Protein AF-A0A095CDN3-F1 (afdb_monomer_lite)

Organism: Schistosoma haematobium (NCBI:txid6185)

Sequence (107 aa):
HVIRIVTPHDKKTILFYNDKSFDLNVDEEFKQQWRSVSVEGVHETKIEEYLKRNGISSMSGDRKNFLPVQRKKPGQKRTMNRPVHIKDNEHVNGILEDFSEKLAKTS

Foldseek 3Di:
DWDWDQDPPPRDIDIDDDDCVPDDDDDVVVVVVVVVDDPPPPDPVVVQVVCVVVVNHDCPDPPPVPPPPPPPPPPPPDPPPDPDDPVNPVVCPPVDDDCPVVVVVPD

Secondary structure (DSSP, 8-state):
-EEEEE-TTT--EEEEE--GGG-----HHHHHHHHHS--TT--HHHHHHHHHHTT-----TT---------PPTT----------GGG-GGGTTTPPP-HHHHTT--

Structure (mmCIF, N/CA/C/O backbone):
data_AF-A0A095CDN3-F1
#
_entry.id   AF-A0A095CDN3-F1
#
loop_
_atom_site.group_PDB
_atom_site.id
_atom_site.type_symbol
_atom_site.label_atom_id
_atom_site.label_alt_id
_atom_site.label_comp_id
_atom_site.label_asym_id
_atom_site.label_entity_id
_atom_site.label_seq_id
_atom_site.pdbx_PDB_ins_code
_atom_site.Cartn_x
_atom_site.Cartn_y
_atom_site.Cartn_z
_atom_site.occupancy
_atom_site.B_iso_or_equiv
_atom_site.auth_seq_id
_atom_site.auth_comp_id
_atom_site.auth_asym_id
_atom_site.auth_atom_id
_atom_site.pdbx_PDB_model_num
ATOM 1 N N . HIS A 1 1 ? 8.431 -18.045 -11.272 1.00 78.31 1 HIS A N 1
ATOM 2 C CA . HIS A 1 1 ? 8.427 -17.345 -12.581 1.00 78.31 1 HIS A CA 1
ATOM 3 C C . HIS A 1 1 ? 9.645 -16.442 -12.633 1.00 78.31 1 HIS A C 1
ATOM 5 O O . HIS A 1 1 ? 10.089 -16.042 -11.574 1.00 78.31 1 HIS A O 1
ATOM 11 N N . VAL A 1 2 ? 10.244 -16.163 -13.791 1.00 83.50 2 VAL A N 1
ATOM 12 C CA . VAL A 1 2 ? 11.496 -15.381 -13.839 1.00 83.50 2 VAL A CA 1
ATOM 13 C C . VAL A 1 2 ? 11.216 -13.995 -14.413 1.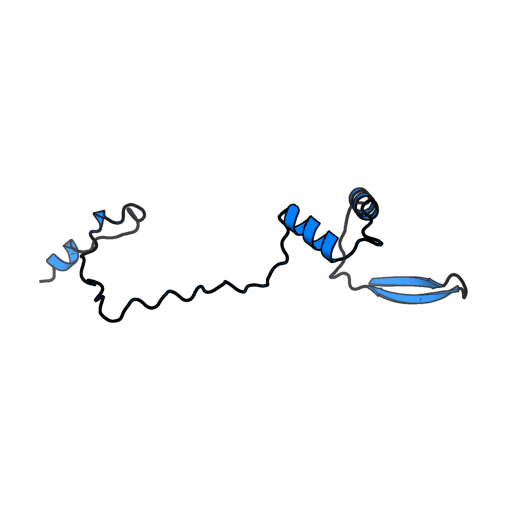00 83.50 2 VAL A C 1
ATOM 15 O O . VAL A 1 2 ? 10.683 -13.890 -15.514 1.00 83.50 2 VAL A O 1
ATOM 18 N N . ILE A 1 3 ? 11.557 -12.943 -13.666 1.00 89.19 3 ILE A N 1
ATOM 19 C CA . ILE A 1 3 ? 11.510 -11.553 -14.129 1.00 89.19 3 ILE A CA 1
ATOM 20 C C . ILE A 1 3 ? 12.888 -11.199 -14.679 1.00 89.19 3 ILE A C 1
ATOM 22 O O . ILE A 1 3 ? 13.907 -11.362 -14.007 1.00 89.19 3 ILE A O 1
ATOM 26 N N . ARG A 1 4 ? 12.918 -10.706 -15.916 1.00 88.81 4 ARG A N 1
ATOM 27 C CA . ARG A 1 4 ? 14.134 -10.254 -16.587 1.00 88.81 4 ARG A CA 1
ATOM 28 C C . ARG A 1 4 ? 14.156 -8.732 -16.610 1.00 88.81 4 ARG A C 1
ATOM 30 O O . ARG A 1 4 ? 13.277 -8.125 -17.211 1.00 88.81 4 ARG A O 1
ATOM 37 N N . ILE A 1 5 ? 15.181 -8.130 -16.017 1.00 88.88 5 ILE A N 1
ATOM 38 C CA . ILE A 1 5 ? 15.417 -6.685 -16.079 1.00 88.88 5 ILE A CA 1
ATOM 39 C C . ILE A 1 5 ? 16.715 -6.447 -16.843 1.00 88.88 5 ILE A C 1
ATOM 41 O O . ILE A 1 5 ? 17.722 -7.110 -16.597 1.00 88.88 5 ILE A O 1
ATOM 45 N N . VAL A 1 6 ? 16.690 -5.518 -17.796 1.00 88.44 6 VAL A N 1
ATOM 46 C CA . VAL A 1 6 ? 17.887 -5.092 -18.525 1.00 88.44 6 VAL A CA 1
ATOM 47 C C . VAL A 1 6 ? 18.307 -3.736 -17.986 1.00 88.44 6 VAL A C 1
ATOM 49 O O . VAL A 1 6 ? 17.529 -2.785 -18.028 1.00 88.44 6 VAL A O 1
ATOM 52 N N . THR A 1 7 ? 19.531 -3.645 -17.473 1.00 86.38 7 THR A N 1
ATOM 53 C CA . THR A 1 7 ? 20.059 -2.377 -16.968 1.00 86.38 7 THR A CA 1
ATOM 54 C C . THR A 1 7 ? 20.247 -1.412 -18.144 1.00 86.38 7 THR A C 1
ATOM 56 O O . THR A 1 7 ? 20.945 -1.771 -19.097 1.00 86.38 7 THR A O 1
ATOM 59 N N . PRO A 1 8 ? 19.681 -0.192 -18.103 1.00 84.94 8 PRO A N 1
ATOM 60 C CA . PRO A 1 8 ? 19.696 0.722 -19.248 1.00 84.94 8 PRO A CA 1
ATOM 61 C C . PRO A 1 8 ? 21.108 1.187 -19.633 1.00 84.94 8 PRO A C 1
ATOM 63 O O . PRO A 1 8 ? 21.370 1.431 -20.806 1.00 84.94 8 PRO A O 1
ATOM 66 N N . HIS A 1 9 ? 22.023 1.261 -18.664 1.00 84.88 9 HIS A N 1
ATOM 67 C CA . HIS A 1 9 ? 23.383 1.761 -18.868 1.00 84.88 9 HIS A CA 1
ATOM 68 C C . HIS A 1 9 ? 24.335 0.712 -19.476 1.00 84.88 9 HIS A C 1
ATOM 70 O O . HIS A 1 9 ? 25.035 0.984 -20.445 1.00 84.88 9 HIS A O 1
ATOM 76 N N . ASP A 1 10 ? 24.308 -0.520 -18.956 1.00 87.62 10 ASP A N 1
ATOM 77 C CA . ASP A 1 10 ? 25.281 -1.568 -19.307 1.00 87.62 10 ASP A CA 1
ATOM 78 C C . ASP A 1 10 ? 24.701 -2.666 -20.216 1.00 87.62 10 ASP A C 1
ATOM 80 O O . ASP A 1 10 ? 25.414 -3.597 -20.591 1.00 87.62 10 ASP A O 1
ATOM 84 N N . LYS A 1 11 ? 23.391 -2.630 -20.511 1.00 88.75 11 LYS A N 1
ATOM 85 C CA . LYS A 1 11 ? 22.630 -3.679 -21.230 1.00 88.75 11 LYS A CA 1
ATOM 86 C C . LYS A 1 11 ? 22.760 -5.092 -20.634 1.00 88.75 11 LYS A C 1
ATOM 88 O O . LYS A 1 11 ? 22.335 -6.076 -21.243 1.00 88.75 11 LYS A O 1
ATOM 93 N N . LYS A 1 12 ? 23.316 -5.210 -19.426 1.00 92.06 12 LYS A N 1
ATOM 94 C CA . LYS A 1 12 ? 23.403 -6.463 -18.675 1.00 92.06 12 LYS A CA 1
ATOM 95 C C . LYS A 1 12 ? 22.000 -6.933 -18.316 1.00 92.06 12 LYS A C 1
ATOM 97 O O . LYS A 1 12 ? 21.128 -6.138 -17.972 1.00 92.06 12 LYS A O 1
ATOM 102 N N . THR A 1 13 ? 21.797 -8.241 -18.412 1.00 89.12 13 THR A N 1
ATOM 103 C CA . THR A 1 13 ? 20.535 -8.880 -18.048 1.00 89.12 13 THR A CA 1
ATOM 104 C C . THR A 1 13 ? 20.624 -9.386 -16.613 1.00 89.12 13 THR A C 1
ATOM 106 O O . THR A 1 13 ? 21.483 -10.208 -16.308 1.00 89.12 13 THR A O 1
ATOM 109 N N . ILE A 1 14 ? 19.721 -8.917 -15.757 1.00 90.88 14 ILE A N 1
ATOM 110 C CA . ILE A 1 14 ? 19.548 -9.377 -14.380 1.00 90.88 14 ILE A CA 1
ATOM 111 C C . ILE A 1 14 ? 18.284 -10.239 -14.331 1.00 90.88 14 ILE A C 1
ATOM 113 O O . ILE A 1 14 ? 17.239 -9.863 -14.871 1.00 90.88 14 ILE A O 1
ATOM 117 N N . LEU A 1 15 ? 18.396 -11.416 -13.715 1.00 92.00 15 LEU A N 1
ATOM 118 C CA . LEU A 1 15 ? 17.311 -12.384 -13.577 1.00 92.00 15 LEU A CA 1
ATOM 119 C C . LEU A 1 15 ? 16.869 -12.432 -12.116 1.00 92.00 15 LEU A C 1
ATOM 121 O O . LEU A 1 15 ? 17.682 -12.682 -11.230 1.00 92.00 15 LEU A O 1
ATOM 125 N N . PHE A 1 16 ? 15.578 -12.224 -11.883 1.00 90.94 16 PHE A N 1
ATOM 126 C CA . PHE A 1 16 ? 14.948 -12.345 -10.576 1.00 90.94 16 PHE A CA 1
ATOM 127 C C . PHE A 1 16 ? 13.985 -13.521 -10.577 1.00 90.94 16 PHE A C 1
ATOM 129 O O . PHE A 1 16 ? 13.214 -13.712 -11.520 1.00 90.94 16 PHE A O 1
ATOM 136 N N . TYR A 1 17 ? 13.996 -14.296 -9.501 1.00 90.62 17 TYR A N 1
ATOM 137 C CA . TYR A 1 17 ? 12.950 -15.274 -9.260 1.00 90.62 17 TYR A CA 1
ATOM 138 C C . TYR A 1 17 ? 11.742 -14.568 -8.632 1.00 90.62 17 TYR A C 1
ATOM 140 O O . TYR A 1 17 ? 11.845 -14.013 -7.544 1.00 90.62 17 TYR A O 1
ATOM 148 N N . ASN A 1 18 ? 10.610 -14.582 -9.332 1.00 87.94 18 ASN A N 1
ATOM 149 C CA . ASN A 1 18 ? 9.318 -14.141 -8.826 1.00 87.94 18 ASN A CA 1
ATOM 150 C C . ASN A 1 18 ? 8.518 -15.339 -8.308 1.00 87.94 18 ASN A C 1
ATOM 152 O O . ASN A 1 18 ? 8.146 -16.237 -9.086 1.00 87.94 18 ASN A O 1
ATOM 156 N N . ASP A 1 19 ? 8.260 -15.329 -7.006 1.00 88.94 19 ASP A N 1
ATOM 157 C CA . ASP A 1 19 ? 7.331 -16.240 -6.360 1.00 88.94 19 ASP A CA 1
ATOM 158 C C . ASP A 1 19 ? 5.895 -15.759 -6.594 1.00 88.94 19 ASP A C 1
ATOM 160 O O . ASP A 1 19 ? 5.478 -14.711 -6.109 1.00 88.94 19 ASP A O 1
ATOM 164 N N . LYS A 1 20 ? 5.130 -16.560 -7.337 1.00 84.38 20 LYS A N 1
ATOM 165 C CA . LYS A 1 20 ? 3.738 -16.252 -7.682 1.00 84.38 20 LYS A CA 1
ATOM 166 C C . LYS A 1 20 ? 2.769 -16.378 -6.516 1.00 84.38 20 LYS A C 1
ATOM 168 O O . LYS A 1 20 ? 1.610 -16.003 -6.658 1.00 84.38 20 LYS A O 1
ATOM 173 N N . SER A 1 21 ? 3.219 -16.897 -5.377 1.00 86.75 21 SER A N 1
ATOM 174 C CA . SER A 1 21 ? 2.391 -17.004 -4.175 1.00 86.75 21 SER A CA 1
ATOM 175 C C . SER A 1 21 ? 1.859 -15.640 -3.710 1.00 86.75 21 SER A C 1
ATOM 177 O O . SER A 1 21 ? 0.852 -15.586 -3.013 1.00 86.75 21 SER A O 1
ATOM 179 N N . PHE A 1 22 ? 2.502 -14.546 -4.133 1.00 83.25 22 PHE A N 1
ATOM 180 C CA . PHE A 1 22 ? 2.134 -13.169 -3.803 1.00 83.25 22 PHE A CA 1
ATOM 181 C C . PHE A 1 22 ? 1.635 -12.356 -5.011 1.00 83.25 22 PHE A C 1
ATOM 183 O O . PHE A 1 22 ? 1.570 -11.129 -4.932 1.00 83.25 22 PHE A O 1
ATOM 190 N N . ASP A 1 23 ? 1.290 -13.002 -6.132 1.00 85.44 23 ASP A N 1
ATOM 191 C CA . ASP A 1 23 ? 0.744 -12.298 -7.296 1.00 85.44 23 ASP A CA 1
ATOM 192 C C . ASP A 1 23 ? -0.657 -11.743 -6.960 1.00 85.44 23 ASP A C 1
ATOM 194 O O . ASP A 1 23 ? -1.623 -12.488 -6.785 1.00 85.44 23 ASP A O 1
ATOM 198 N N . LEU A 1 24 ? -0.774 -10.414 -6.894 1.00 86.31 24 LEU A N 1
ATOM 199 C CA . LEU A 1 24 ? -2.033 -9.694 -6.699 1.00 86.31 24 LEU A CA 1
ATOM 200 C C . LEU A 1 24 ? -2.452 -9.048 -8.027 1.00 86.31 24 LEU A C 1
ATOM 202 O O . LEU A 1 24 ? -1.806 -8.109 -8.497 1.00 86.31 24 LEU A O 1
ATOM 206 N N . ASN A 1 25 ? -3.533 -9.536 -8.637 1.00 88.44 25 ASN A N 1
ATOM 207 C CA . ASN A 1 25 ? -4.085 -8.913 -9.838 1.00 88.44 25 ASN A CA 1
ATOM 208 C C . ASN A 1 25 ? -5.030 -7.770 -9.446 1.00 88.44 25 ASN A C 1
ATOM 210 O O . ASN A 1 25 ? -6.038 -8.000 -8.783 1.00 88.44 25 ASN A O 1
ATOM 214 N N . VAL A 1 26 ? -4.689 -6.548 -9.847 1.00 91.56 26 VAL A N 1
ATOM 215 C CA . VAL A 1 26 ? -5.459 -5.328 -9.569 1.00 91.56 26 VAL A CA 1
ATOM 216 C C . VAL A 1 26 ? -5.661 -4.587 -10.880 1.00 91.56 26 VAL A C 1
ATOM 218 O O . VAL A 1 26 ? -4.720 -4.477 -11.672 1.00 91.56 26 VAL A O 1
ATOM 221 N N . ASP A 1 27 ? -6.864 -4.062 -11.092 1.00 95.00 27 ASP A N 1
ATOM 222 C CA . ASP A 1 27 ? -7.194 -3.310 -12.299 1.00 95.00 27 ASP A CA 1
ATOM 223 C C . ASP A 1 27 ? -6.401 -1.997 -12.383 1.00 95.00 27 ASP A C 1
ATOM 225 O O . ASP A 1 27 ? -6.043 -1.385 -11.371 1.00 95.00 27 ASP A O 1
ATOM 229 N N . GLU A 1 28 ? -6.120 -1.542 -13.606 1.00 92.94 28 GLU A N 1
ATOM 230 C CA . GLU A 1 28 ? -5.341 -0.315 -13.827 1.00 92.94 28 GLU A CA 1
ATOM 231 C C . GLU A 1 28 ? -6.015 0.934 -13.243 1.00 92.94 28 GLU A C 1
ATOM 233 O O . GLU A 1 28 ? -5.318 1.831 -12.768 1.00 92.94 28 GLU A O 1
ATOM 238 N N . GLU A 1 29 ? -7.349 0.971 -13.188 1.00 94.31 29 GLU A N 1
ATOM 239 C CA . GLU A 1 29 ? -8.092 2.071 -12.565 1.00 94.31 29 GLU A CA 1
ATOM 240 C C . GLU A 1 29 ? -7.723 2.231 -11.082 1.00 94.31 29 GLU A C 1
ATOM 242 O O . GLU A 1 29 ? -7.349 3.322 -10.644 1.00 94.31 29 GLU A O 1
ATOM 247 N N . PHE A 1 30 ? -7.714 1.131 -10.323 1.00 94.00 30 PHE A N 1
ATOM 248 C CA . PHE A 1 30 ? -7.320 1.151 -8.914 1.00 94.00 30 PHE A CA 1
ATOM 249 C C . PHE A 1 30 ? -5.842 1.505 -8.737 1.00 94.00 30 PHE A C 1
ATOM 251 O O . PHE A 1 30 ? -5.490 2.243 -7.816 1.00 94.00 30 PHE A O 1
ATOM 258 N N . LYS A 1 31 ? -4.959 1.049 -9.638 1.00 93.25 31 LYS A N 1
ATOM 259 C CA . LYS A 1 31 ? -3.540 1.449 -9.610 1.00 93.25 31 LYS A CA 1
ATOM 260 C C . LYS A 1 31 ? -3.374 2.947 -9.847 1.00 93.25 31 LYS A C 1
ATOM 262 O O . LYS A 1 31 ? -2.494 3.567 -9.251 1.00 93.25 31 LYS A O 1
ATOM 267 N N . GLN A 1 32 ? -4.185 3.538 -10.718 1.00 94.00 32 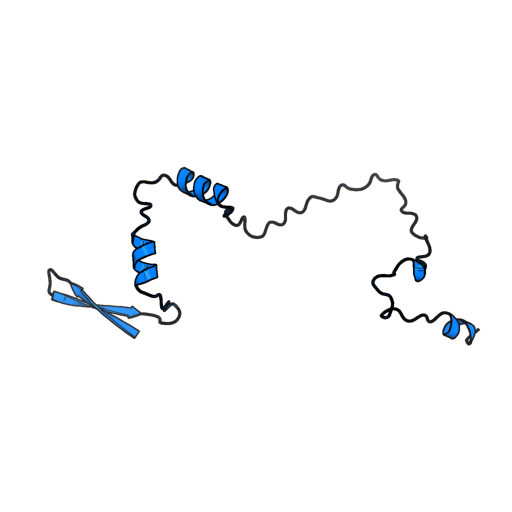GLN A N 1
ATOM 268 C CA . GLN A 1 32 ? -4.132 4.968 -10.993 1.00 94.00 32 GLN A CA 1
ATOM 269 C C . GLN A 1 32 ? -4.674 5.790 -9.822 1.00 94.00 32 GLN A C 1
ATOM 271 O O . GLN A 1 32 ? -4.027 6.757 -9.417 1.00 94.00 32 GLN A O 1
ATOM 276 N N . GLN A 1 33 ? -5.784 5.363 -9.218 1.00 93.94 33 GLN A N 1
ATOM 277 C CA . GLN A 1 33 ? -6.306 5.968 -7.991 1.00 93.94 33 GLN A CA 1
ATOM 278 C C . GLN A 1 33 ? -5.287 5.889 -6.848 1.00 93.94 33 GLN A C 1
ATOM 280 O O . GLN A 1 33 ? -5.017 6.902 -6.205 1.00 93.94 33 GLN A O 1
ATOM 285 N N . TRP A 1 34 ? -4.640 4.738 -6.652 1.00 93.19 34 TRP A N 1
ATOM 286 C CA . TRP A 1 34 ? -3.590 4.576 -5.643 1.00 93.19 34 TRP A CA 1
ATOM 287 C C . TRP A 1 34 ? -2.434 5.563 -5.841 1.00 93.19 34 TRP A C 1
ATOM 289 O O . TRP A 1 34 ? -2.012 6.220 -4.895 1.00 93.19 34 TRP A O 1
ATOM 299 N N . ARG A 1 35 ? -1.952 5.727 -7.081 1.00 92.56 35 ARG A N 1
ATOM 300 C CA . ARG A 1 35 ? -0.874 6.683 -7.398 1.00 92.56 35 ARG A CA 1
ATOM 301 C C . ARG A 1 35 ? -1.302 8.146 -7.279 1.00 92.56 35 ARG A C 1
ATOM 303 O O . ARG A 1 35 ? -0.443 9.003 -7.109 1.00 92.56 35 ARG A O 1
ATOM 310 N N . SER A 1 36 ? -2.597 8.438 -7.395 1.00 92.38 36 SER A N 1
ATOM 311 C CA . SER A 1 36 ? -3.117 9.807 -7.287 1.00 92.38 36 SER A CA 1
ATOM 312 C C . SER A 1 36 ? -3.062 10.355 -5.857 1.00 92.38 36 SER A C 1
ATOM 314 O O . SER A 1 36 ? -2.972 11.567 -5.665 1.00 92.38 36 SER A O 1
ATOM 316 N N . VAL A 1 37 ? -3.070 9.474 -4.852 1.00 89.06 37 VAL A N 1
ATOM 317 C CA . VAL A 1 37 ? -2.969 9.853 -3.442 1.00 89.06 37 VAL A CA 1
ATOM 318 C C . VAL A 1 37 ? -1.496 9.863 -3.036 1.00 89.06 37 VAL A C 1
ATOM 320 O O . VAL A 1 37 ? -0.919 8.828 -2.711 1.00 89.06 37 VAL A O 1
ATOM 323 N N . SER A 1 38 ? -0.871 11.043 -3.057 1.00 86.88 38 SER A N 1
ATOM 324 C CA . SER A 1 38 ? 0.511 11.192 -2.590 1.00 86.88 38 SER A CA 1
ATOM 325 C C . SER A 1 38 ? 0.577 11.320 -1.069 1.00 86.88 38 SER A C 1
ATOM 327 O O . SER A 1 38 ? -0.089 12.164 -0.467 1.00 86.88 38 SER A O 1
ATOM 329 N N . VAL A 1 39 ? 1.427 10.497 -0.458 1.00 88.06 39 VAL A N 1
ATOM 330 C CA . VAL A 1 39 ? 1.832 10.595 0.954 1.00 88.06 39 VAL A CA 1
ATOM 331 C C . VAL A 1 39 ? 3.265 11.117 1.104 1.00 88.06 39 VAL A C 1
ATOM 333 O O . VAL A 1 39 ? 3.781 11.221 2.215 1.00 88.06 39 VAL A O 1
ATOM 336 N N . GLU A 1 40 ? 3.920 11.459 -0.008 1.00 86.88 40 GLU A N 1
ATOM 337 C CA . GLU A 1 40 ? 5.295 11.948 -0.011 1.00 86.88 40 GLU A CA 1
ATOM 338 C C . GLU A 1 40 ? 5.383 13.298 0.719 1.00 86.88 40 GLU A C 1
ATOM 340 O O . GLU A 1 40 ? 4.664 14.247 0.408 1.00 86.88 40 GLU A O 1
ATOM 345 N N . GLY A 1 41 ? 6.238 13.374 1.742 1.00 86.94 41 GLY A N 1
ATOM 346 C CA . GLY A 1 41 ? 6.403 14.572 2.573 1.00 86.94 41 GLY A CA 1
ATOM 347 C C . GLY A 1 41 ? 5.324 14.785 3.643 1.00 86.94 41 GLY A C 1
ATOM 348 O O . GLY A 1 41 ? 5.412 15.750 4.405 1.00 86.94 41 GLY A O 1
ATOM 349 N N . VAL A 1 42 ? 4.325 13.902 3.759 1.00 89.44 42 VAL A N 1
ATOM 350 C CA . VAL A 1 42 ? 3.364 13.945 4.870 1.00 89.44 42 VAL A CA 1
ATOM 351 C C . VAL A 1 42 ? 4.004 13.323 6.110 1.00 89.44 42 VAL A C 1
ATOM 353 O O . VAL A 1 42 ? 4.527 12.215 6.069 1.00 89.44 42 VAL A O 1
ATOM 356 N N . HIS A 1 43 ? 3.965 14.041 7.233 1.00 91.81 43 HIS A N 1
ATOM 357 C CA . HIS A 1 43 ? 4.511 13.541 8.493 1.00 91.81 43 HIS A CA 1
ATOM 358 C C . HIS A 1 43 ? 3.680 12.362 9.026 1.00 91.81 43 HIS A C 1
ATOM 360 O O . HIS A 1 43 ? 2.450 12.438 9.032 1.00 91.81 43 HIS A O 1
ATOM 366 N N . GLU A 1 44 ? 4.340 11.324 9.544 1.00 89.31 44 GLU A N 1
ATOM 367 C CA . GLU A 1 44 ? 3.707 10.083 10.028 1.00 89.31 44 GLU A CA 1
ATOM 368 C C . GLU A 1 44 ? 2.552 10.346 11.010 1.00 89.31 44 GLU A C 1
ATOM 370 O O . GLU A 1 44 ? 1.461 9.797 10.882 1.00 89.31 44 GLU A O 1
ATOM 375 N N . THR A 1 45 ? 2.740 11.284 11.940 1.00 90.56 45 THR A N 1
ATOM 376 C CA . THR A 1 45 ? 1.711 11.675 12.922 1.00 90.56 45 THR A CA 1
ATOM 377 C C . THR A 1 45 ? 0.428 12.204 12.279 1.00 90.56 45 THR A C 1
ATOM 379 O O . THR A 1 45 ? -0.667 11.968 12.785 1.00 90.56 45 THR A O 1
ATOM 382 N N . LYS A 1 46 ? 0.546 12.907 11.149 1.00 91.69 46 LYS A N 1
ATOM 383 C CA . LYS A 1 46 ? -0.596 13.450 10.408 1.00 91.69 46 LYS A CA 1
ATOM 384 C C . LYS A 1 46 ? -1.327 12.348 9.639 1.00 91.69 46 LYS A C 1
ATOM 386 O O . LYS A 1 46 ? -2.550 12.406 9.525 1.00 91.69 46 LYS A O 1
ATOM 391 N N . ILE A 1 47 ? -0.595 11.345 9.148 1.00 91.38 47 ILE A N 1
ATOM 392 C CA . ILE A 1 47 ? -1.174 10.146 8.529 1.00 91.38 47 ILE A CA 1
ATOM 393 C C . ILE A 1 47 ? -1.966 9.367 9.584 1.00 91.38 47 ILE A C 1
ATOM 395 O O . ILE A 1 47 ? -3.135 9.058 9.367 1.00 91.38 47 ILE A O 1
ATOM 399 N N . GLU A 1 48 ? -1.381 9.130 10.758 1.00 89.69 48 GLU A N 1
ATOM 400 C CA . GLU A 1 48 ? -2.048 8.427 11.857 1.00 89.69 48 GLU A CA 1
ATOM 401 C C . GLU A 1 48 ? -3.319 9.155 12.323 1.00 89.69 48 GLU A C 1
ATOM 403 O O . GLU A 1 48 ? -4.361 8.529 12.530 1.00 89.69 48 GLU A O 1
ATOM 408 N N . GLU A 1 49 ? -3.268 10.482 12.461 1.00 91.25 49 GLU A N 1
ATOM 409 C CA . GLU A 1 49 ? -4.440 11.277 12.825 1.00 91.25 49 GLU A CA 1
ATOM 410 C C . GLU A 1 49 ? -5.544 11.184 11.762 1.00 91.25 49 GLU A C 1
ATOM 412 O O . GLU A 1 49 ? -6.715 11.010 12.105 1.00 91.25 49 GLU A O 1
ATOM 417 N N . TYR A 1 50 ? -5.185 11.254 10.476 1.00 91.75 50 TYR A N 1
ATOM 418 C CA . TYR A 1 50 ? -6.140 11.084 9.382 1.00 91.75 50 TYR A CA 1
ATOM 419 C C . TYR A 1 50 ? -6.792 9.698 9.414 1.00 91.75 50 TYR A C 1
ATOM 421 O O . TYR A 1 50 ? -8.015 9.598 9.309 1.00 91.75 50 TYR A O 1
ATOM 429 N N . LEU A 1 51 ? -6.013 8.637 9.625 1.00 91.31 51 LEU A N 1
ATOM 430 C CA . LEU A 1 51 ? -6.539 7.278 9.742 1.00 91.31 51 LEU A CA 1
ATOM 431 C C . LEU A 1 51 ? -7.497 7.153 10.936 1.00 91.31 51 LEU A C 1
ATOM 433 O O . LEU A 1 51 ? -8.629 6.701 10.758 1.00 91.31 51 LEU A O 1
ATOM 437 N N . LYS A 1 52 ? -7.112 7.660 12.118 1.00 89.69 52 LYS A N 1
ATOM 438 C CA . LYS A 1 52 ? -7.968 7.659 13.320 1.00 89.69 52 LYS A CA 1
ATOM 439 C C . LYS A 1 52 ? -9.276 8.414 13.105 1.00 89.69 52 LYS A C 1
ATOM 441 O O . LYS A 1 52 ? -10.330 7.919 13.498 1.00 89.69 52 LYS A O 1
ATOM 446 N N . ARG A 1 53 ? -9.231 9.587 12.459 1.00 92.00 53 ARG A N 1
ATOM 447 C CA . ARG A 1 53 ? -10.433 10.372 12.116 1.00 92.00 53 ARG A CA 1
ATOM 448 C C . ARG A 1 53 ? -11.377 9.608 11.184 1.00 92.00 53 ARG A C 1
ATOM 450 O O . ARG A 1 53 ? -12.586 9.734 11.333 1.00 92.00 53 ARG A O 1
ATOM 457 N N . ASN A 1 54 ? -10.840 8.792 10.276 1.00 91.19 54 ASN A N 1
ATOM 458 C CA . ASN A 1 54 ? -11.619 7.925 9.384 1.00 91.19 54 ASN A CA 1
ATOM 459 C C . ASN A 1 54 ? -11.993 6.570 10.020 1.00 91.19 54 ASN A C 1
ATOM 461 O O . ASN A 1 54 ? -12.441 5.662 9.326 1.00 91.19 54 ASN A O 1
ATOM 465 N N . GLY A 1 55 ? -11.806 6.408 11.334 1.00 88.75 55 GLY A N 1
ATOM 466 C CA . GLY A 1 55 ? -12.158 5.183 12.057 1.00 88.75 55 GLY A CA 1
ATOM 467 C C . GLY A 1 55 ? -11.169 4.029 11.873 1.00 88.75 55 GLY A C 1
ATOM 468 O O . GLY A 1 55 ? -11.389 2.947 12.414 1.00 88.75 55 GLY A O 1
ATOM 469 N N . ILE A 1 56 ? -10.058 4.247 11.169 1.00 87.25 56 ILE A N 1
ATOM 470 C CA . ILE A 1 56 ? -8.981 3.272 11.007 1.00 87.25 56 ILE A CA 1
ATOM 471 C C . ILE A 1 56 ? -7.973 3.522 12.124 1.00 87.25 56 ILE A C 1
ATOM 473 O O . ILE A 1 56 ? -7.090 4.371 12.036 1.00 87.25 56 ILE A O 1
ATOM 477 N N . SER A 1 57 ? -8.132 2.800 13.224 1.00 81.88 57 SER A N 1
ATOM 478 C CA . SER A 1 57 ? -7.146 2.820 14.302 1.00 81.88 57 SER A CA 1
ATOM 479 C C . SER A 1 57 ? -6.118 1.721 14.085 1.00 81.88 57 SER A C 1
ATOM 481 O O . SER A 1 57 ? -6.451 0.642 13.595 1.00 81.88 57 SER A O 1
ATOM 483 N N . SER A 1 58 ? -4.871 1.988 14.476 1.00 75.50 58 SER A N 1
ATOM 484 C CA . SER A 1 58 ? -3.839 0.955 14.517 1.00 75.50 58 SER A CA 1
ATOM 485 C C . SER A 1 58 ? -4.361 -0.237 15.316 1.00 75.50 58 SER A C 1
ATOM 487 O O . SER A 1 58 ? -4.870 -0.074 16.429 1.00 75.50 58 SER A O 1
ATOM 489 N N . MET A 1 59 ? -4.272 -1.430 14.730 1.00 71.50 59 MET A N 1
ATOM 490 C CA . MET A 1 59 ? -4.592 -2.666 15.422 1.00 71.50 59 MET A CA 1
ATOM 491 C C . MET A 1 59 ? -3.592 -2.799 16.576 1.00 71.50 59 MET A C 1
ATOM 493 O O . MET A 1 59 ? -2.464 -3.250 16.389 1.00 71.50 59 MET A O 1
ATOM 497 N N . SER A 1 60 ? -3.981 -2.404 17.791 1.00 65.88 60 SER A N 1
ATOM 498 C CA . SER A 1 60 ? -3.277 -2.826 18.998 1.00 65.88 60 SER A CA 1
ATOM 499 C C . SER A 1 60 ? -3.514 -4.323 19.116 1.00 65.88 60 SER A C 1
ATOM 501 O O . SER A 1 60 ? -4.521 -4.742 19.684 1.00 65.88 60 SER A O 1
ATOM 503 N N . GLY A 1 61 ? -2.646 -5.098 18.461 1.00 55.41 61 GLY A N 1
ATOM 504 C CA . GLY A 1 61 ? -2.771 -6.536 18.280 1.00 55.41 61 GLY A CA 1
ATOM 505 C C . GLY A 1 61 ? -3.254 -7.202 19.554 1.00 55.41 61 GLY A C 1
ATOM 506 O O . GLY A 1 61 ? -2.544 -7.187 20.552 1.00 55.41 61 GLY A O 1
ATOM 507 N N . ASP A 1 62 ? -4.490 -7.691 19.508 1.00 53.50 62 ASP A N 1
ATOM 508 C CA . ASP A 1 62 ? -5.102 -8.666 20.408 1.00 53.50 62 ASP A CA 1
ATOM 509 C C . ASP A 1 62 ? -4.795 -8.550 21.911 1.00 53.50 62 ASP A C 1
ATOM 511 O O . ASP A 1 62 ? -4.887 -9.514 22.670 1.00 53.50 62 ASP A O 1
ATOM 515 N N . ARG A 1 63 ? -4.493 -7.351 22.411 1.00 57.75 63 ARG A N 1
ATOM 516 C CA . ARG A 1 63 ? -4.564 -7.082 23.840 1.00 57.75 63 ARG A CA 1
ATOM 517 C C . ARG A 1 63 ? -6.009 -6.744 24.107 1.00 57.75 63 ARG A C 1
ATOM 519 O O . ARG A 1 63 ? -6.380 -5.580 24.221 1.00 57.75 63 ARG A O 1
ATOM 526 N N . LYS A 1 64 ? -6.838 -7.788 24.211 1.00 58.41 64 LYS A N 1
ATOM 527 C CA . LYS A 1 64 ? -8.052 -7.692 25.017 1.00 58.41 64 LYS A CA 1
ATOM 528 C C . LYS A 1 64 ? -7.598 -7.042 26.311 1.00 58.41 64 LYS A C 1
ATOM 530 O O . LYS A 1 64 ? -6.830 -7.648 27.059 1.00 58.41 64 LYS A O 1
ATOM 535 N N . ASN A 1 65 ? -7.995 -5.792 26.528 1.00 57.38 65 ASN A N 1
ATOM 536 C CA . ASN A 1 65 ? -7.868 -5.161 27.822 1.00 57.38 65 ASN A CA 1
ATOM 537 C C . ASN A 1 65 ? -8.716 -6.033 28.743 1.00 57.38 65 ASN A C 1
ATOM 539 O O . ASN A 1 65 ? -9.927 -5.848 28.849 1.00 57.38 65 ASN A O 1
ATOM 543 N N . PHE A 1 66 ? -8.098 -7.060 29.329 1.00 56.62 66 PHE A N 1
ATOM 544 C CA . PHE A 1 66 ? -8.634 -7.774 30.465 1.00 56.62 66 PHE A CA 1
ATOM 545 C C . PHE A 1 66 ? -8.697 -6.717 31.550 1.00 56.62 66 PHE A C 1
ATOM 547 O O . PHE A 1 66 ? -7.744 -6.513 32.295 1.00 56.62 66 PHE A O 1
ATOM 554 N N . LEU A 1 67 ? -9.805 -5.977 31.577 1.00 64.75 67 LEU A N 1
ATOM 555 C CA . LEU A 1 67 ? -10.178 -5.198 32.734 1.00 64.75 67 LEU A CA 1
ATOM 556 C C . LEU A 1 67 ? -10.176 -6.214 33.877 1.00 64.75 67 LEU A C 1
ATOM 558 O O . LEU A 1 67 ? -10.964 -7.166 33.822 1.00 64.75 67 LEU A O 1
ATOM 562 N N . PRO A 1 68 ? -9.259 -6.106 34.855 1.00 59.34 68 PRO A N 1
ATOM 563 C CA . PRO A 1 68 ? -9.271 -7.023 35.972 1.00 59.34 68 PRO A CA 1
ATOM 564 C C . PRO A 1 68 ? -10.625 -6.834 36.641 1.00 59.34 68 PRO A C 1
ATOM 566 O O . PRO A 1 68 ? -10.932 -5.754 37.150 1.00 59.34 68 PRO A O 1
ATOM 569 N N . VAL A 1 69 ? -11.467 -7.867 36.572 1.00 65.19 69 VAL A N 1
ATOM 570 C CA . VAL A 1 69 ? -12.741 -7.897 37.285 1.00 65.19 69 VAL A CA 1
ATOM 571 C C . VAL A 1 69 ? -12.414 -7.538 38.725 1.00 65.19 69 V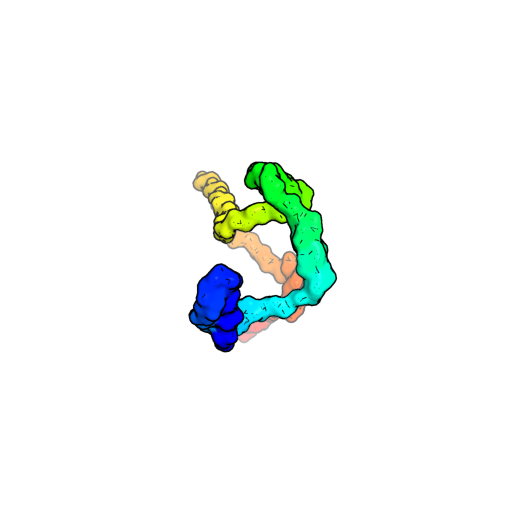AL A C 1
ATOM 573 O O . VAL A 1 69 ? -11.651 -8.252 39.380 1.00 65.19 69 VAL A O 1
ATOM 576 N N . GLN A 1 70 ? -12.930 -6.398 39.193 1.00 69.56 70 GLN A N 1
ATOM 577 C CA . GLN A 1 70 ? -12.679 -5.952 40.555 1.00 69.56 70 GLN A CA 1
ATOM 578 C C . GLN A 1 70 ? -13.046 -7.097 41.496 1.00 69.56 70 GLN A C 1
ATOM 580 O O . GLN A 1 70 ? -14.176 -7.597 41.480 1.00 69.56 70 GLN A O 1
ATOM 585 N N . ARG A 1 71 ? -12.063 -7.556 42.280 1.00 63.81 71 ARG A N 1
ATOM 586 C CA . ARG A 1 71 ? -12.271 -8.603 43.278 1.00 63.81 71 ARG A CA 1
ATOM 587 C C . ARG A 1 71 ? -13.397 -8.138 44.194 1.00 63.81 71 ARG A C 1
ATOM 589 O O . ARG A 1 71 ? -13.255 -7.136 44.894 1.00 63.81 71 ARG A O 1
ATOM 596 N N . LYS A 1 72 ? -14.532 -8.843 44.160 1.00 63.22 72 LYS A N 1
ATOM 597 C CA . LYS A 1 72 ? -15.642 -8.571 45.076 1.00 63.22 72 LYS A CA 1
ATOM 598 C C . LYS A 1 72 ? -15.112 -8.631 46.506 1.00 63.22 72 LYS A C 1
ATOM 600 O O . LYS A 1 72 ? -14.342 -9.531 46.840 1.00 63.22 72 LYS A O 1
ATOM 605 N N . LYS A 1 73 ? -15.516 -7.652 47.319 1.00 66.44 73 LYS A N 1
ATOM 606 C CA . LYS A 1 73 ? -15.103 -7.516 48.720 1.00 66.44 73 LYS A CA 1
ATOM 607 C C . LYS A 1 73 ? -15.264 -8.863 49.450 1.00 66.44 73 LYS A C 1
ATOM 609 O O . LYS A 1 73 ? -16.318 -9.495 49.297 1.00 66.44 73 LYS A O 1
ATOM 614 N N . PRO A 1 74 ? -14.263 -9.309 50.230 1.00 50.31 74 PRO A N 1
ATOM 615 C CA . PRO A 1 74 ? -14.384 -10.527 51.021 1.00 50.31 74 PRO A CA 1
ATOM 616 C C . PRO A 1 74 ? -15.539 -10.339 52.013 1.00 50.31 74 PRO A C 1
ATOM 618 O O . PRO A 1 74 ? -15.513 -9.423 52.828 1.00 50.31 74 PRO A O 1
ATOM 621 N N . GLY A 1 75 ? -16.597 -11.143 51.879 1.00 59.78 75 GLY A N 1
ATOM 622 C CA . GLY A 1 75 ? -17.781 -11.079 52.748 1.00 59.78 75 GLY A CA 1
ATOM 623 C C . GLY A 1 75 ? -19.127 -11.140 52.024 1.00 59.78 75 GLY A C 1
ATOM 624 O O . GLY A 1 75 ? -20.112 -11.561 52.625 1.00 59.78 75 GLY A O 1
ATOM 625 N N . GLN A 1 76 ? -19.196 -10.823 50.724 1.00 59.56 76 GLN A N 1
ATOM 626 C CA . GLN A 1 76 ? -20.412 -11.082 49.943 1.00 59.56 76 GLN A CA 1
ATOM 627 C C . GLN A 1 76 ? -20.473 -12.562 49.549 1.00 59.56 76 GLN A C 1
ATOM 629 O O . GLN A 1 76 ? -20.057 -12.957 48.457 1.00 59.56 76 GLN A O 1
ATOM 634 N N . LYS A 1 77 ? -21.014 -13.396 50.444 1.00 61.03 77 LYS A N 1
ATOM 635 C CA . LYS A 1 77 ? -21.521 -14.716 50.062 1.00 61.03 77 LYS A CA 1
ATOM 636 C C . LYS A 1 77 ? -22.580 -14.487 48.983 1.00 61.03 77 LYS A C 1
ATOM 638 O O . LYS A 1 77 ? -23.651 -13.958 49.268 1.00 61.03 77 LYS A O 1
ATOM 643 N N . ARG A 1 78 ? -22.268 -14.838 47.731 1.00 60.34 78 ARG A N 1
ATOM 644 C CA . ARG A 1 78 ? -23.299 -15.018 46.704 1.00 60.34 78 ARG A CA 1
ATOM 645 C C . ARG A 1 78 ? -24.300 -16.006 47.293 1.00 60.34 78 ARG A C 1
ATOM 647 O O . ARG A 1 78 ? -23.900 -17.093 47.703 1.00 60.34 78 ARG A O 1
ATOM 654 N N . THR A 1 79 ? -25.565 -15.621 47.379 1.00 62.69 79 THR A N 1
ATOM 655 C CA . THR A 1 79 ? -26.660 -16.538 47.683 1.00 62.69 79 THR A CA 1
ATOM 656 C C . THR A 1 79 ? -26.747 -17.532 46.525 1.00 62.69 79 THR A C 1
ATOM 658 O O . THR A 1 79 ? -27.450 -17.321 45.546 1.00 62.69 79 THR A O 1
ATOM 661 N N . MET A 1 80 ? -25.932 -18.587 46.591 1.00 58.03 80 MET A N 1
ATOM 662 C CA . MET A 1 80 ? -25.746 -19.575 45.523 1.00 58.03 80 MET A CA 1
ATOM 663 C C . MET A 1 80 ? -26.956 -20.512 45.366 1.00 58.03 80 MET A C 1
ATOM 665 O O . MET A 1 80 ? -26.967 -21.355 44.482 1.00 58.03 80 MET A O 1
ATOM 669 N N . ASN A 1 81 ? -27.999 -20.330 46.178 1.00 59.62 81 ASN A N 1
ATOM 670 C CA . ASN A 1 81 ? -29.173 -21.195 46.198 1.00 59.62 81 ASN A CA 1
ATOM 671 C C . ASN A 1 81 ? -30.446 -20.407 45.872 1.00 59.62 81 ASN A C 1
ATOM 673 O O . ASN A 1 81 ? -31.439 -20.513 46.588 1.00 59.62 81 ASN A O 1
ATOM 677 N N . ARG A 1 82 ? -30.434 -19.582 44.817 1.00 63.28 82 ARG A N 1
ATOM 678 C CA . ARG A 1 82 ? -31.707 -19.186 44.206 1.00 63.28 82 ARG A CA 1
ATOM 679 C C . ARG A 1 82 ? -32.090 -20.305 43.235 1.00 63.28 82 ARG A C 1
ATOM 681 O O . ARG A 1 82 ? -31.330 -20.516 42.290 1.00 63.28 82 ARG A O 1
ATOM 688 N N . PRO A 1 83 ? -33.195 -21.039 43.458 1.00 65.00 83 PRO A N 1
ATOM 689 C CA . PRO A 1 83 ? -33.667 -21.994 42.469 1.00 65.00 83 PRO A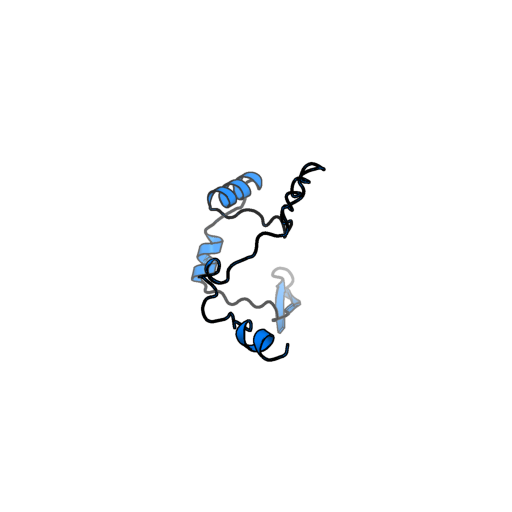 CA 1
ATOM 690 C C . PRO A 1 83 ? -33.935 -21.224 41.175 1.00 65.00 83 PRO A C 1
ATOM 692 O O . PRO A 1 83 ? -34.689 -20.249 41.167 1.00 65.00 83 PRO A O 1
ATOM 695 N N . VAL A 1 84 ? -33.237 -21.616 40.112 1.00 64.88 84 VAL A N 1
ATOM 696 C CA . VAL A 1 84 ? -33.489 -21.120 38.761 1.00 64.88 84 VAL A CA 1
ATOM 697 C C . VAL A 1 84 ? -34.747 -21.836 38.299 1.00 64.88 84 VAL A C 1
ATOM 699 O O . VAL A 1 84 ? -34.725 -23.053 38.118 1.00 64.88 84 VAL A O 1
ATOM 702 N N . HIS A 1 85 ? -35.859 -21.115 38.178 1.00 71.25 85 HIS A N 1
ATOM 703 C CA . HIS A 1 85 ? -37.067 -21.717 37.635 1.00 71.25 85 HIS A CA 1
ATOM 704 C C . HIS A 1 85 ? -36.895 -21.796 36.122 1.00 71.25 85 HIS A C 1
ATOM 706 O O . HIS A 1 85 ? -36.419 -20.849 35.503 1.00 71.25 85 HIS A O 1
ATOM 712 N N . ILE A 1 86 ? -37.322 -22.898 35.502 1.00 69.00 86 ILE A N 1
ATOM 713 C CA . ILE A 1 86 ? -37.286 -23.051 34.035 1.00 69.00 86 ILE A CA 1
ATOM 714 C C . ILE A 1 86 ? -38.005 -21.870 33.347 1.00 69.00 86 ILE A C 1
ATOM 716 O O . ILE A 1 86 ? -37.575 -21.405 32.296 1.00 69.00 86 ILE A O 1
ATOM 720 N N . LYS A 1 87 ? -39.031 -21.310 34.007 1.00 71.94 87 LYS A N 1
ATOM 721 C CA . LYS A 1 87 ? -39.785 -20.118 33.584 1.00 71.94 87 LYS A CA 1
ATOM 722 C C . LYS A 1 87 ? -38.935 -18.849 33.425 1.00 71.94 87 LYS A C 1
ATOM 724 O O . LYS A 1 87 ? -39.324 -17.972 32.666 1.00 71.94 87 LYS A O 1
ATOM 729 N N . ASP A 1 88 ? -37.798 -18.753 34.113 1.00 74.25 88 ASP A N 1
ATOM 730 C CA . ASP A 1 88 ? -36.905 -17.588 34.055 1.00 74.25 88 ASP A CA 1
ATOM 731 C C . ASP A 1 88 ? -36.001 -17.608 32.797 1.00 74.25 88 ASP A C 1
ATOM 733 O O . ASP A 1 88 ? -35.312 -16.630 32.508 1.00 74.25 88 ASP A O 1
ATOM 737 N N . ASN A 1 89 ? -36.008 -18.706 32.028 1.00 77.25 89 ASN A N 1
ATOM 738 C CA . ASN A 1 89 ? -35.111 -18.963 30.898 1.00 77.25 89 ASN A CA 1
ATOM 739 C C . ASN A 1 89 ? -35.855 -18.995 29.544 1.00 77.25 89 ASN A C 1
ATOM 741 O O . ASN A 1 89 ? -35.700 -19.926 28.756 1.00 77.25 89 ASN A O 1
ATOM 745 N N . GLU A 1 90 ? -36.656 -17.967 29.249 1.00 77.06 90 GLU A N 1
ATOM 746 C CA . GLU A 1 90 ? -37.515 -17.905 28.048 1.00 77.06 90 GLU A CA 1
ATOM 747 C C . GLU A 1 90 ? -36.751 -18.082 26.718 1.00 77.06 90 GLU A C 1
ATOM 749 O O . GLU A 1 90 ? -37.208 -18.773 25.814 1.00 77.06 90 GLU A O 1
ATOM 754 N N . HIS A 1 91 ? -35.547 -17.520 26.606 1.00 80.12 91 HIS A N 1
ATOM 755 C CA . HIS A 1 91 ? -34.721 -17.564 25.390 1.00 80.12 91 HIS A CA 1
ATOM 756 C C . HIS A 1 91 ? -34.178 -18.960 25.023 1.00 80.12 91 HIS A C 1
ATOM 758 O O . HIS A 1 91 ? -33.662 -19.140 23.923 1.00 80.12 91 HIS A O 1
ATOM 764 N N . VAL A 1 92 ? -34.269 -19.940 25.927 1.00 75.50 92 VAL A N 1
ATOM 765 C CA . VAL A 1 92 ? -33.893 -21.348 25.683 1.00 75.50 92 VAL A CA 1
ATOM 766 C C . VAL A 1 92 ? -35.101 -22.288 25.749 1.00 75.50 92 VAL A C 1
ATOM 768 O O . VAL A 1 92 ? -34.952 -23.511 25.842 1.00 75.50 92 VAL A O 1
ATOM 771 N N . ASN A 1 93 ? -36.308 -21.725 25.691 1.00 70.19 93 ASN A N 1
ATOM 772 C CA . ASN A 1 93 ? -37.544 -22.487 25.644 1.00 70.19 93 ASN A CA 1
ATOM 773 C C . ASN A 1 93 ? -37.567 -23.351 24.366 1.00 70.19 93 ASN A C 1
ATOM 775 O O . ASN A 1 93 ? -37.421 -22.835 23.260 1.00 70.19 93 ASN A O 1
ATOM 779 N N . GLY A 1 94 ? -37.680 -24.674 24.523 1.00 69.75 94 GLY A N 1
ATOM 780 C CA . GLY A 1 94 ? -37.595 -25.661 23.433 1.00 69.75 94 GLY A CA 1
ATOM 781 C C . GLY A 1 94 ? -36.272 -26.435 23.335 1.00 69.75 94 GLY A C 1
ATOM 782 O O . GLY A 1 94 ? -36.227 -27.449 22.647 1.00 69.75 94 GLY A O 1
ATOM 783 N N . ILE A 1 95 ? -35.218 -26.003 24.039 1.00 79.25 95 ILE A N 1
ATOM 784 C CA . ILE A 1 95 ? -33.959 -26.766 24.182 1.00 79.25 95 ILE A CA 1
ATOM 785 C C . ILE A 1 95 ? -33.925 -27.505 25.527 1.00 79.25 95 ILE A C 1
ATOM 787 O O . ILE A 1 95 ? -33.324 -28.569 25.652 1.00 79.25 95 ILE A O 1
ATOM 791 N N . LEU A 1 96 ? -34.557 -26.930 26.550 1.00 72.38 96 LEU A N 1
ATOM 792 C CA . LEU A 1 96 ? -34.598 -27.503 27.890 1.00 72.38 96 LEU A CA 1
ATOM 793 C C . LEU A 1 96 ? -35.633 -28.632 27.974 1.00 72.38 96 LEU A C 1
ATOM 795 O O . LEU A 1 96 ? -36.824 -28.400 27.780 1.00 72.38 96 LEU A O 1
ATOM 799 N N . GLU A 1 97 ? -35.180 -29.833 28.328 1.00 73.69 97 GLU A N 1
ATOM 800 C CA . GLU A 1 97 ? -36.041 -30.955 28.715 1.00 73.69 97 GLU A CA 1
ATOM 801 C C . GLU A 1 97 ? -36.218 -30.987 30.244 1.00 73.69 97 GLU A C 1
ATOM 803 O O . GLU A 1 97 ? -35.240 -30.933 30.995 1.00 73.69 97 GLU A O 1
ATOM 808 N N . ASP A 1 98 ? -37.467 -31.079 30.714 1.00 74.44 98 ASP A N 1
ATOM 809 C CA . ASP A 1 98 ? -37.794 -31.236 32.136 1.00 74.44 98 ASP A CA 1
ATOM 810 C C . ASP A 1 98 ? -37.874 -32.728 32.504 1.00 74.44 98 ASP A C 1
ATOM 812 O O . ASP A 1 98 ? -38.633 -33.500 31.917 1.00 74.44 98 ASP A O 1
ATOM 816 N N . PHE A 1 99 ? -37.076 -33.142 33.490 1.00 72.81 99 PHE A N 1
ATOM 817 C CA . PHE A 1 99 ? -36.996 -34.523 33.975 1.00 72.81 99 PHE A CA 1
ATOM 818 C C . PHE A 1 99 ? -37.652 -34.722 35.351 1.00 72.81 99 PHE A C 1
ATOM 820 O O . PHE A 1 99 ? -37.539 -35.809 35.926 1.00 72.81 99 PHE A O 1
ATO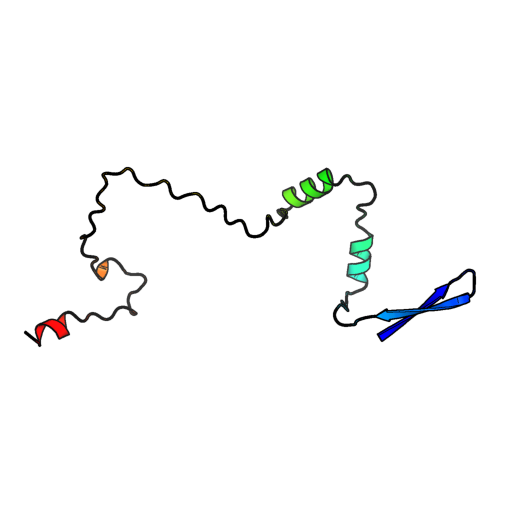M 827 N N . SER A 1 100 ? -38.341 -33.713 35.892 1.00 74.75 100 SER A N 1
ATOM 828 C CA . SER A 1 100 ? -38.996 -33.784 37.207 1.00 74.75 100 SER A CA 1
ATOM 829 C C . SER A 1 100 ? -39.979 -34.960 37.321 1.00 74.75 100 SER A C 1
ATOM 831 O O . SER A 1 100 ? -39.981 -35.669 38.328 1.00 74.75 100 SER A O 1
ATOM 833 N N . GLU A 1 101 ? -40.726 -35.265 36.257 1.00 69.06 101 GLU A N 1
ATOM 834 C CA . GLU A 1 101 ? -41.646 -36.412 36.215 1.00 69.06 101 GLU A CA 1
ATOM 835 C C . GLU A 1 101 ? -40.946 -37.782 36.203 1.00 69.06 101 GLU A C 1
ATOM 837 O O . GLU A 1 101 ? -41.521 -38.778 36.646 1.00 69.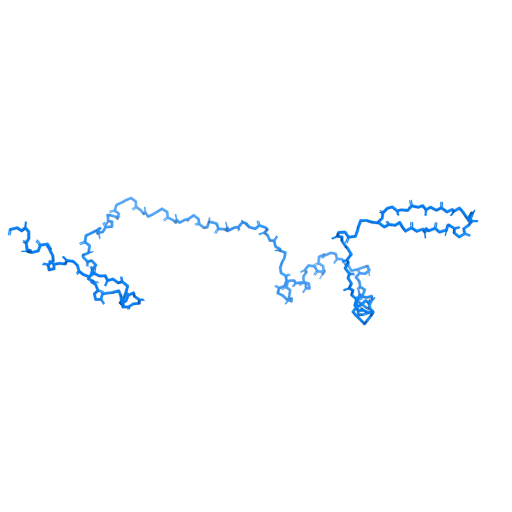06 101 GLU A O 1
ATOM 842 N N . LYS A 1 102 ? -39.706 -37.862 35.698 1.00 65.31 102 LYS A N 1
ATOM 843 C CA . LYS A 1 102 ? -38.930 -39.116 35.651 1.00 65.31 102 LYS A CA 1
ATOM 844 C C . LYS A 1 102 ? -38.314 -39.463 37.004 1.00 65.31 102 LYS A C 1
ATOM 846 O O . LYS A 1 102 ? -38.185 -40.643 37.305 1.00 65.31 102 LYS A O 1
ATOM 851 N N . LEU A 1 103 ? -37.984 -38.461 37.818 1.00 63.69 103 LEU A N 1
ATOM 852 C CA . LEU A 1 103 ? -37.489 -38.642 39.188 1.00 63.69 103 LEU A CA 1
ATOM 853 C C . LEU A 1 103 ? -38.584 -39.112 40.157 1.00 63.69 103 LEU A C 1
ATOM 855 O O . LEU A 1 103 ? -38.300 -39.875 41.073 1.00 63.69 103 LEU A O 1
ATOM 859 N N . ALA A 1 104 ? -39.840 -38.713 39.934 1.00 60.34 104 ALA A N 1
ATOM 860 C CA . ALA A 1 104 ? -40.964 -39.100 40.791 1.00 60.34 104 ALA A CA 1
ATOM 861 C C . ALA A 1 104 ? -41.395 -40.573 40.641 1.00 60.34 104 ALA A C 1
ATOM 863 O O . ALA A 1 104 ? -42.126 -41.083 41.481 1.00 60.34 104 ALA A O 1
ATOM 864 N N . LYS A 1 105 ? -40.964 -41.263 39.575 1.00 58.03 105 LYS A N 1
ATOM 865 C CA . LYS A 1 105 ? -41.334 -42.663 39.290 1.00 58.03 105 LYS A CA 1
ATOM 866 C C . LYS A 1 105 ? -40.312 -43.689 39.797 1.00 58.03 105 LYS A C 1
ATOM 868 O O . LYS A 1 105 ? -40.538 -44.885 39.643 1.00 58.03 105 LYS A O 1
ATOM 873 N N . THR A 1 106 ? -39.196 -43.237 40.364 1.00 54.53 106 THR A N 1
ATOM 874 C CA . THR A 1 106 ? -38.078 -44.076 40.836 1.00 54.53 106 THR A CA 1
ATOM 875 C C . THR A 1 106 ? -37.820 -43.973 42.344 1.00 54.53 106 THR A C 1
ATOM 877 O O . THR A 1 106 ? -36.789 -44.456 42.808 1.00 54.53 106 THR A O 1
ATOM 880 N N . SER A 1 107 ? -38.739 -43.377 43.112 1.00 46.91 107 SER A N 1
ATOM 881 C CA . SER A 1 107 ? -38.763 -43.424 44.587 1.00 46.91 107 SER A CA 1
ATOM 882 C C . SER A 1 107 ? -39.956 -44.219 45.098 1.00 46.91 107 SER A C 1
ATOM 884 O O . SER A 1 107 ? -41.019 -44.147 44.444 1.00 46.91 107 SER A O 1
#

InterPro domains:
  IPR016656 Transcription initiation factor TFIIE, beta subunit [PTHR12716] (5-100)

Radius of gyration: 32.59 Å; chains: 1; bounding box: 67×59×74 Å

pLDDT: mean 78.14, std 13.28, range [46.91, 95.0]